Protein AF-0000000087773769 (afdb_homodimer)

pLDDT: mean 89.82, std 12.69, range [46.66, 98.12]

Secondary structure (DSSP, 8-state):
------SS-HHHHHHTT--GGG-STTHHHHHHHHHHHHHTTS-GGGGHHHHHHHHHHHHHHHHHHHHHHHHTT-/------SS-HHHHHHTT--GGG-STTHHHHHHHHHHHHHTTS-GGGGHHHHHHHHHHHHHHHHHHHHHHHHTT-

Sequence (148 aa):
MAGPQMQATQEEMAAANVDMVWRDFCAHVLIKLNDCRRKSLYVPWKCEHERHEYEKCQYKDYKKRVAAAKEASSMAGPQMQATQEEMAAANVDMVWRDFCAHVLIKLNDCRRKSLYVPWKCEHERHEYEKCQYKDYKKRVAAAKEASS

InterPro domains:
  IPR008698 NADH dehydrogenase [ubiquinone] 1 beta subcomplex subunit 7, NDUB7 [PF05676] (8-67)
  IPR008698 NADH dehydrogenase [ubiquinone] 1 beta subcomplex subunit 7, NDUB7 [PTHR20900] (5-67)

Solvent-accessible surface area (backbone atoms only — not comparable to full-atom values): 8250 Å² total; per-residue (Å²): 124,89,63,78,80,55,77,46,49,72,66,56,36,55,75,69,66,53,54,68,65,58,48,35,65,51,30,49,45,47,52,53,32,52,51,45,30,60,76,56,72,38,43,48,80,83,35,46,67,43,43,54,54,34,42,51,42,48,51,54,51,44,55,50,50,48,48,46,62,62,50,66,28,106,125,89,65,77,80,56,76,47,49,71,68,55,36,55,75,69,66,52,54,66,62,58,47,35,65,50,31,50,43,47,53,53,32,52,50,46,31,60,77,55,74,37,43,48,80,82,35,45,66,42,43,51,54,34,45,52,43,48,50,54,50,46,54,49,50,49,50,46,62,63,50,67,27,105

Foldseek 3Di:
DPAPDQPADPVRCVVLVPDPVCRHSLSVLVSVLVVQCVVVVNPPVSRVVSVVVSVVVVVVNVVVVVVCVVPVVD/DPPPDQPADPVRCVVLVPDPVCRDSLSVLVSVLVVQCVVVVNPPVSRVVSVVVSVVVVVVSVVVVVVCVVVVVD

Nearest PDB structures (foldseek):
  8bpx-assembly1_o  TM=8.825E-01  e=2.481E-05  Arabidopsis thaliana
  8e73-assembly1_B7  TM=8.565E-01  e=7.122E-05  Vigna radiata
  7ard-assembly1_o  TM=8.580E-01  e=1.100E-04  Polytomella sp. Pringsheim 198.80
  8q45-assembly1_o  TM=8.965E-01  e=7.524E-04  Bos taurus
  8iao-assembly1_o  TM=8.810E-01  e=9.644E-04  Mus musculus

Radius of gyration: 16.09 Å; Cα contacts (8 Å, |Δi|>4): 167; chains: 2; bounding box: 26×49×36 Å

Structure (mmCIF, N/CA/C/O backbone):
data_AF-0000000087773769-model_v1
#
loop_
_entity.id
_entity.type
_entity.pdbx_description
1 polymer 'NADH dehydrogenase'
#
loop_
_atom_site.group_PDB
_atom_site.id
_atom_site.type_symbol
_atom_site.label_atom_id
_atom_site.label_alt_id
_atom_site.label_comp_id
_atom_site.label_asym_id
_atom_site.label_entity_id
_atom_site.label_seq_id
_atom_site.pdbx_PDB_ins_code
_atom_site.Cartn_x
_atom_site.Cartn_y
_atom_site.Cartn_z
_atom_site.occupancy
_atom_site.B_iso_or_equiv
_atom_site.auth_seq_id
_atom_site.auth_comp_id
_atom_site.auth_asym_id
_atom_site.auth_atom_id
_atom_site.pdbx_PDB_model_num
ATOM 1 N N . MET A 1 1 ? 10.102 -11.188 -1.92 1 48.84 1 MET A N 1
ATOM 2 C CA . MET A 1 1 ? 10.648 -10.023 -2.607 1 48.84 1 MET A CA 1
ATOM 3 C C . MET A 1 1 ? 11.023 -8.93 -1.612 1 48.84 1 MET A C 1
ATOM 5 O O . MET A 1 1 ? 10.273 -8.656 -0.676 1 48.84 1 MET A O 1
ATOM 9 N N . ALA A 1 2 ? 12.312 -8.703 -1.451 1 52.12 2 ALA A N 1
ATOM 10 C CA . ALA A 1 2 ? 12.727 -7.746 -0.426 1 52.12 2 ALA A CA 1
ATOM 11 C C . ALA A 1 2 ? 12.039 -6.398 -0.625 1 52.12 2 ALA A C 1
ATOM 13 O O . ALA A 1 2 ? 12.055 -5.844 -1.726 1 52.12 2 ALA A O 1
ATOM 14 N N . GLY A 1 3 ? 10.977 -6.168 0.003 1 53.91 3 GLY A N 1
ATOM 15 C CA . GLY A 1 3 ? 10.297 -4.895 -0.184 1 53.91 3 GLY A CA 1
ATOM 16 C C . GLY A 1 3 ? 11.125 -3.705 0.27 1 53.91 3 GLY A C 1
ATOM 17 O O . GLY A 1 3 ? 12.109 -3.869 0.997 1 53.91 3 GLY A O 1
ATOM 18 N N . PRO A 1 4 ? 10.977 -2.584 -0.496 1 60.31 4 PRO A N 1
ATOM 19 C CA . PRO A 1 4 ? 11.719 -1.387 -0.099 1 60.31 4 PRO A CA 1
ATOM 20 C C . PRO A 1 4 ? 11.703 -1.151 1.409 1 60.31 4 PRO A C 1
ATOM 22 O O . PRO A 1 4 ? 10.805 -1.636 2.102 1 60.31 4 PRO A O 1
ATOM 25 N N . GLN A 1 5 ? 12.758 -0.641 1.913 1 71.62 5 GLN A N 1
ATOM 26 C CA . GLN A 1 5 ? 12.938 -0.358 3.334 1 71.62 5 GLN A CA 1
ATOM 27 C C . GLN A 1 5 ? 11.891 0.642 3.828 1 71.62 5 GLN A C 1
ATOM 29 O O . GLN A 1 5 ? 11.781 1.746 3.291 1 71.62 5 GLN A O 1
ATOM 34 N N . MET A 1 6 ? 10.898 0.161 4.586 1 80.5 6 MET A N 1
ATOM 35 C CA . MET A 1 6 ? 9.93 1.013 5.27 1 80.5 6 MET A CA 1
ATOM 36 C C . MET A 1 6 ? 10.633 2.029 6.164 1 80.5 6 MET A C 1
ATOM 38 O O . MET A 1 6 ? 11.5 1.667 6.957 1 80.5 6 MET A O 1
ATOM 42 N N . GLN A 1 7 ? 10.484 3.355 5.914 1 87.88 7 GLN A N 1
ATOM 43 C CA . GLN A 1 7 ? 11.117 4.41 6.695 1 87.88 7 GLN A CA 1
ATOM 44 C C . GLN A 1 7 ? 10.461 4.562 8.062 1 87.88 7 GLN A C 1
ATOM 46 O O . GLN A 1 7 ? 11.109 4.957 9.031 1 87.88 7 GLN A O 1
ATOM 51 N N . ALA A 1 8 ? 9.234 4.34 8.164 1 92.75 8 ALA A N 1
ATOM 52 C CA . ALA A 1 8 ? 8.547 4.367 9.445 1 92.75 8 ALA A CA 1
ATOM 53 C C . ALA A 1 8 ? 8.516 2.979 10.086 1 92.75 8 ALA A C 1
ATOM 55 O O . ALA A 1 8 ? 8.195 1.991 9.414 1 92.75 8 ALA A O 1
ATOM 56 N N . THR A 1 9 ? 8.914 2.939 11.352 1 91.12 9 THR A N 1
ATOM 57 C CA . THR A 1 9 ? 8.852 1.669 12.062 1 91.12 9 THR A CA 1
ATOM 58 C C . THR A 1 9 ? 7.414 1.335 12.453 1 91.12 9 THR A C 1
ATOM 60 O O . THR A 1 9 ? 6.543 2.207 12.438 1 91.12 9 THR A O 1
ATOM 63 N N . GLN A 1 10 ? 7.238 0.027 12.812 1 89.25 10 GLN A N 1
ATOM 64 C CA . GLN A 1 10 ? 5.918 -0.385 13.281 1 89.25 10 GLN A CA 1
ATOM 65 C C . GLN A 1 10 ? 5.488 0.431 14.5 1 89.25 10 GLN A C 1
ATOM 67 O O . GLN A 1 10 ? 4.324 0.82 14.609 1 89.25 10 GLN A O 1
ATOM 72 N N . GLU A 1 11 ? 6.438 0.662 15.383 1 93.38 11 GLU A N 1
ATOM 73 C CA . GLU A 1 11 ? 6.16 1.437 16.594 1 93.38 11 GLU A CA 1
ATOM 74 C C . GLU A 1 11 ? 5.742 2.863 16.234 1 93.38 11 GLU A C 1
ATOM 76 O O . GLU A 1 11 ? 4.82 3.41 16.859 1 93.38 11 GLU A O 1
ATOM 81 N N . GLU A 1 12 ? 6.438 3.445 15.352 1 95.25 12 GLU A N 1
ATOM 82 C CA . GLU A 1 12 ? 6.113 4.805 14.93 1 95.25 12 GLU A CA 1
ATOM 83 C C . GLU A 1 12 ? 4.73 4.867 14.289 1 95.25 12 GLU A C 1
ATOM 85 O O . GLU A 1 12 ? 3.951 5.781 14.578 1 95.25 12 GLU A O 1
ATOM 90 N N . MET A 1 13 ? 4.348 3.93 13.477 1 94.88 13 MET A N 1
ATOM 91 C CA . MET A 1 13 ? 3.053 3.895 12.797 1 94.88 13 MET A CA 1
ATOM 92 C C . MET A 1 13 ? 1.925 3.66 13.797 1 94.88 13 MET A C 1
ATOM 94 O O . MET A 1 13 ? 0.85 4.25 13.68 1 94.88 13 MET A O 1
ATOM 98 N N . ALA A 1 14 ? 2.234 2.795 14.781 1 93.69 14 ALA A N 1
ATOM 99 C CA . ALA A 1 14 ? 1.257 2.566 15.844 1 93.69 14 ALA A CA 1
ATOM 100 C C . ALA A 1 14 ? 1.045 3.826 16.672 1 93.69 14 ALA A C 1
ATOM 102 O O . ALA A 1 14 ? -0.093 4.203 16.969 1 93.69 14 ALA A O 1
ATOM 103 N N . ALA A 1 15 ? 2.113 4.504 17.016 1 95.88 15 ALA A N 1
ATOM 104 C CA . ALA A 1 15 ? 2.047 5.723 17.828 1 95.88 15 ALA A CA 1
ATOM 105 C C . ALA A 1 15 ? 1.282 6.82 17.078 1 95.88 15 ALA A C 1
ATOM 107 O O . ALA A 1 15 ? 0.587 7.629 17.703 1 95.88 15 ALA A O 1
ATOM 108 N N . ALA A 1 16 ? 1.36 6.836 15.773 1 95.44 16 ALA A N 1
ATOM 109 C CA . ALA A 1 16 ? 0.692 7.84 14.945 1 95.44 16 ALA A CA 1
ATOM 110 C C . ALA A 1 16 ? -0.712 7.383 14.555 1 95.44 16 ALA A C 1
ATOM 112 O O . ALA A 1 16 ? -1.398 8.055 13.781 1 95.44 16 ALA A O 1
ATOM 113 N N . ASN A 1 17 ? -1.139 6.16 15.016 1 93.69 17 ASN A N 1
ATOM 114 C CA . ASN A 1 17 ? -2.463 5.598 14.773 1 93.69 17 ASN A CA 1
ATOM 115 C C . ASN A 1 17 ? -2.717 5.383 13.281 1 93.69 17 ASN A C 1
ATOM 117 O O . ASN A 1 17 ? -3.801 5.691 12.781 1 93.69 17 ASN A O 1
ATOM 121 N N . VAL A 1 18 ? -1.684 4.961 12.625 1 92.88 18 VAL A N 1
ATOM 122 C CA . VAL A 1 18 ? -1.839 4.613 11.219 1 92.88 18 VAL A CA 1
ATOM 123 C C . VAL A 1 18 ? -2.471 3.23 11.094 1 92.88 18 VAL A C 1
ATOM 125 O O . VAL A 1 18 ? -1.913 2.24 11.57 1 92.88 18 VAL A O 1
ATOM 128 N N . ASP A 1 19 ? -3.57 3.158 10.414 1 89.06 19 ASP A N 1
ATOM 129 C CA . ASP A 1 19 ? -4.219 1.87 10.195 1 89.06 19 ASP A CA 1
ATOM 130 C C . ASP A 1 19 ? -3.322 0.931 9.398 1 89.06 19 ASP A C 1
ATOM 132 O O . ASP A 1 19 ? -2.477 1.384 8.625 1 89.06 19 ASP A O 1
ATOM 136 N N . MET A 1 20 ? -3.521 -0.316 9.523 1 85.56 20 MET A N 1
ATOM 137 C CA . MET A 1 20 ? -2.689 -1.354 8.922 1 85.56 20 MET A CA 1
ATOM 138 C C . MET A 1 20 ? -2.623 -1.188 7.406 1 85.56 20 MET A C 1
ATOM 140 O O . MET A 1 20 ? -1.554 -1.32 6.809 1 85.56 20 MET A O 1
ATOM 144 N N . VAL A 1 21 ? -3.701 -0.799 6.812 1 87.56 21 VAL A N 1
ATOM 145 C CA . VAL A 1 21 ? -3.812 -0.797 5.359 1 87.56 21 VAL A CA 1
ATOM 146 C C . VAL A 1 21 ? -2.986 0.349 4.777 1 87.56 21 VAL A C 1
ATOM 148 O O . VAL A 1 21 ? -2.613 0.322 3.604 1 87.56 21 VAL A O 1
ATOM 151 N N . TRP A 1 22 ? -2.652 1.305 5.641 1 92.12 22 TRP A N 1
ATOM 152 C CA . TRP A 1 22 ? -1.922 2.486 5.195 1 92.12 22 TRP A CA 1
ATOM 153 C C . TRP A 1 22 ? -0.445 2.383 5.562 1 92.12 22 TRP A C 1
ATOM 155 O O . TRP A 1 22 ? 0.321 3.326 5.348 1 92.12 22 TRP A O 1
ATOM 165 N N . ARG A 1 23 ? -0.015 1.195 6.051 1 90.19 23 ARG A N 1
ATOM 166 C CA . ARG A 1 23 ? 1.361 1.008 6.496 1 90.19 23 ARG A CA 1
ATOM 167 C C . ARG A 1 23 ? 2.236 0.478 5.367 1 90.19 23 ARG A C 1
ATOM 169 O O . ARG A 1 23 ? 2.844 -0.587 5.492 1 90.19 23 ARG A O 1
ATOM 176 N N . ASP A 1 24 ? 2.33 1.229 4.34 1 92.31 24 ASP A N 1
ATOM 177 C CA . ASP A 1 24 ? 3.197 0.89 3.219 1 92.31 24 ASP A CA 1
ATOM 178 C C . ASP A 1 24 ? 4.469 1.733 3.234 1 92.31 24 ASP A C 1
ATOM 180 O O . ASP A 1 24 ? 4.805 2.346 4.25 1 92.31 24 ASP A O 1
ATOM 184 N N . PHE A 1 25 ? 5.23 1.702 2.18 1 93.56 25 PHE A N 1
ATOM 185 C CA . PHE A 1 25 ? 6.5 2.41 2.051 1 93.56 25 PHE A CA 1
ATOM 186 C C . PHE A 1 25 ? 6.32 3.9 2.314 1 93.56 25 PHE A C 1
ATOM 188 O O . PHE A 1 25 ? 7.25 4.574 2.762 1 93.56 25 PHE A O 1
ATOM 195 N N . CYS A 1 26 ? 5.117 4.43 2.107 1 96.5 26 CYS A N 1
ATOM 196 C CA . CYS A 1 26 ? 4.867 5.867 2.15 1 96.5 26 CYS A CA 1
ATOM 197 C C . CYS A 1 26 ? 4.293 6.281 3.502 1 96.5 26 CYS A C 1
ATOM 199 O O . CYS A 1 26 ? 3.898 7.434 3.688 1 96.5 26 CYS A O 1
ATOM 201 N N . ALA A 1 27 ? 4.332 5.395 4.488 1 95.56 27 ALA A N 1
ATOM 202 C CA . ALA A 1 27 ? 3.711 5.652 5.785 1 95.56 27 ALA A CA 1
ATOM 203 C C . ALA A 1 27 ? 4.344 6.863 6.465 1 95.56 27 ALA A C 1
ATOM 205 O O . ALA A 1 27 ? 3.65 7.652 7.117 1 95.56 27 ALA A O 1
ATOM 206 N N . HIS A 1 28 ? 5.664 7.039 6.32 1 96.62 28 HIS A N 1
ATOM 207 C CA . HIS A 1 28 ? 6.34 8.164 6.957 1 96.62 28 HIS A CA 1
ATOM 208 C C . HIS A 1 28 ? 5.836 9.492 6.406 1 96.62 28 HIS A C 1
ATOM 210 O O . HIS A 1 28 ? 5.695 10.469 7.152 1 96.62 28 HIS A O 1
ATOM 216 N N . VAL A 1 29 ? 5.5 9.508 5.145 1 97.25 29 VAL A N 1
ATOM 217 C CA . VAL A 1 29 ? 4.984 10.727 4.52 1 97.25 29 VAL A CA 1
ATOM 218 C C . VAL A 1 29 ? 3.543 10.961 4.969 1 97.25 29 VAL A C 1
ATOM 220 O O . VAL A 1 29 ? 3.15 12.102 5.23 1 97.25 29 VAL A O 1
ATOM 223 N N . LEU A 1 30 ? 2.777 9.852 5.074 1 96.25 30 LEU A N 1
ATOM 224 C CA . LEU A 1 30 ? 1.396 9.953 5.527 1 96.25 30 LEU A CA 1
ATOM 225 C C . LEU A 1 30 ? 1.325 10.516 6.941 1 96.25 30 LEU A C 1
ATOM 227 O O . LEU A 1 30 ? 0.449 11.328 7.246 1 96.25 30 LEU A O 1
ATOM 231 N N . ILE A 1 31 ? 2.205 10.062 7.805 1 96.88 31 ILE A N 1
ATOM 232 C CA . ILE A 1 31 ? 2.258 10.539 9.188 1 96.88 31 ILE A CA 1
ATOM 233 C C . ILE A 1 31 ? 2.469 12.047 9.203 1 96.88 31 ILE A C 1
ATOM 235 O O . ILE A 1 31 ? 1.794 12.766 9.953 1 96.88 31 ILE A O 1
ATOM 239 N N . LYS A 1 32 ? 3.391 12.562 8.391 1 97.44 32 LYS A N 1
ATOM 240 C CA . LYS A 1 32 ? 3.646 14 8.289 1 97.44 32 LYS A CA 1
ATOM 241 C C . LYS A 1 32 ? 2.41 14.742 7.797 1 97.44 32 LYS A C 1
ATOM 243 O O . LYS A 1 32 ? 2.076 15.812 8.312 1 97.44 32 LYS A O 1
ATOM 248 N N . LEU A 1 33 ? 1.782 14.242 6.824 1 97 33 LEU A N 1
ATOM 249 C CA . LEU A 1 33 ? 0.57 14.836 6.27 1 97 33 LEU A CA 1
ATOM 250 C C . LEU A 1 33 ? -0.529 14.906 7.32 1 97 33 LEU A C 1
ATOM 252 O O . LEU A 1 33 ? -1.146 15.961 7.508 1 97 33 LEU A O 1
ATOM 256 N N . ASN A 1 34 ? -0.777 13.852 8.023 1 95.62 34 ASN A N 1
ATOM 257 C CA . ASN A 1 34 ? -1.808 13.812 9.055 1 95.62 34 ASN A CA 1
ATOM 258 C C . ASN A 1 34 ? -1.483 14.766 10.203 1 95.62 34 ASN A C 1
ATOM 260 O O . ASN A 1 34 ? -2.383 15.383 10.773 1 95.62 34 ASN A O 1
ATOM 264 N N . ASP A 1 35 ? -0.187 14.812 10.578 1 96.56 35 ASP A N 1
ATOM 265 C CA . ASP A 1 35 ? 0.231 15.773 11.602 1 96.56 35 ASP A CA 1
ATOM 266 C C . ASP A 1 35 ? -0.086 17.203 11.172 1 96.56 35 ASP A C 1
ATOM 268 O O . ASP A 1 35 ? -0.632 17.984 11.961 1 96.56 35 ASP A O 1
ATOM 272 N N . CYS A 1 36 ? 0.292 17.609 9.977 1 97.31 36 CYS A N 1
ATOM 273 C CA . CYS A 1 36 ? -0.028 18.922 9.445 1 97.31 36 CYS A CA 1
ATOM 274 C C . CYS A 1 36 ? -1.528 19.188 9.5 1 97.31 36 CYS A C 1
ATOM 276 O O . CYS A 1 36 ? -1.958 20.266 9.914 1 97.31 36 CYS A O 1
ATOM 278 N N . ARG A 1 37 ? -2.352 18.188 9.07 1 95.75 37 ARG A N 1
ATOM 279 C CA . ARG A 1 37 ? -3.805 18.312 9.062 1 95.75 37 ARG A CA 1
ATOM 280 C C . ARG A 1 37 ? -4.344 18.609 10.461 1 95.75 37 ARG A C 1
ATOM 282 O O . ARG A 1 37 ? -5.164 19.5 10.641 1 95.75 37 ARG A O 1
ATOM 289 N N . ARG A 1 38 ? -3.803 17.891 11.406 1 95.06 38 ARG A N 1
ATOM 290 C CA . ARG A 1 38 ? -4.254 18.078 12.781 1 95.06 38 ARG A CA 1
ATOM 291 C C . ARG A 1 38 ? -3.889 19.484 13.289 1 95.06 38 ARG A C 1
ATOM 293 O O . ARG A 1 38 ? -4.727 20.172 13.867 1 95.06 38 ARG A O 1
AT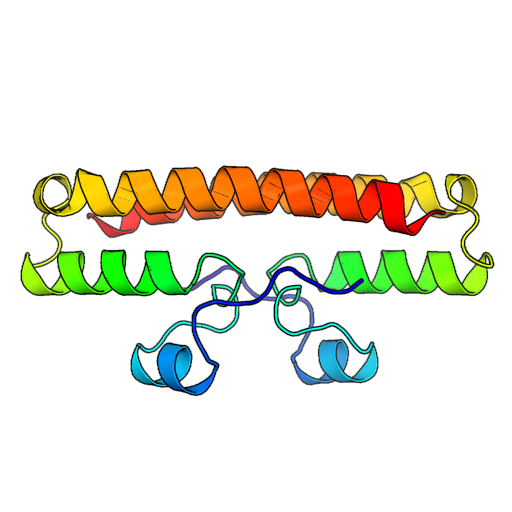OM 300 N N . LYS A 1 39 ? -2.732 19.891 13.047 1 96.56 39 LYS A N 1
ATOM 301 C CA . LYS A 1 39 ? -2.234 21.188 13.523 1 96.56 39 LYS A CA 1
ATOM 302 C C . LYS A 1 39 ? -2.971 22.328 12.852 1 96.56 39 LYS A C 1
ATOM 304 O O . LYS A 1 39 ? -3.119 23.406 13.445 1 96.56 39 LYS A O 1
ATOM 309 N N . SER A 1 40 ? -3.4 22.172 11.641 1 96 40 SER A N 1
ATOM 310 C CA . SER A 1 40 ? -4.074 23.219 10.883 1 96 40 SER A CA 1
ATOM 311 C C . SER A 1 40 ? -5.59 23.109 11.008 1 96 40 SER A C 1
ATOM 313 O O . SER A 1 40 ? -6.332 23.844 10.352 1 96 40 SER A O 1
ATOM 315 N N . LEU A 1 41 ? -6.137 22.219 11.836 1 95.19 41 LEU A N 1
ATOM 316 C CA . LEU A 1 41 ? -7.555 21.953 12.039 1 95.19 41 LEU A CA 1
ATOM 317 C C . LEU A 1 41 ? -8.234 21.594 10.719 1 95.19 41 LEU A C 1
ATOM 319 O O . LEU A 1 41 ? -9.328 22.094 10.43 1 95.19 41 LEU A O 1
ATOM 323 N N . TYR A 1 42 ? -7.527 20.75 9.859 1 90.94 42 TYR A N 1
ATOM 324 C CA . TYR A 1 42 ? -8.023 20.094 8.648 1 90.94 42 TYR A CA 1
ATOM 325 C C . TYR A 1 42 ? -8.391 21.141 7.586 1 90.94 42 TYR A C 1
ATOM 327 O O . TYR A 1 42 ? -9.406 21 6.906 1 90.94 42 TYR A O 1
ATOM 335 N N . VAL A 1 43 ? -7.605 22.25 7.582 1 91.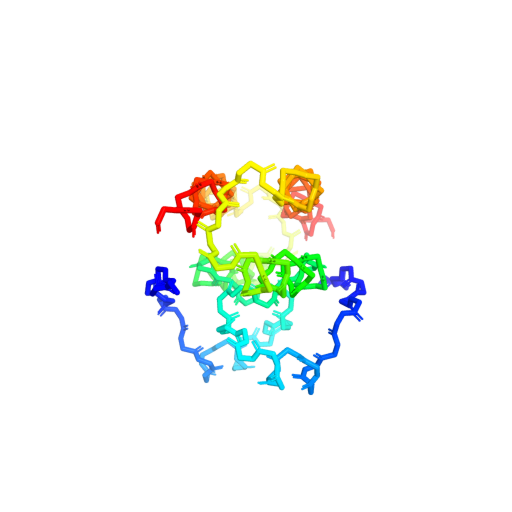5 43 VAL A N 1
ATOM 336 C CA . VAL A 1 43 ? -7.699 23.188 6.469 1 91.5 43 VAL A CA 1
ATOM 337 C C . VAL A 1 43 ? -6.91 22.656 5.277 1 91.5 43 VAL A C 1
ATOM 339 O O . VAL A 1 43 ? -5.676 22.625 5.305 1 91.5 43 VAL A O 1
ATOM 342 N N . PRO A 1 44 ? -7.52 22.281 4.184 1 87.38 44 PRO A N 1
ATOM 343 C CA . PRO A 1 44 ? -6.887 21.516 3.1 1 87.38 44 PRO A CA 1
ATOM 344 C C . PRO A 1 44 ? -5.727 22.281 2.449 1 87.38 44 PRO A C 1
ATOM 346 O O . PRO A 1 44 ? -4.707 21.672 2.111 1 87.38 44 PRO A O 1
ATOM 349 N N . TRP A 1 45 ? -5.805 23.609 2.287 1 93.69 45 TRP A N 1
ATO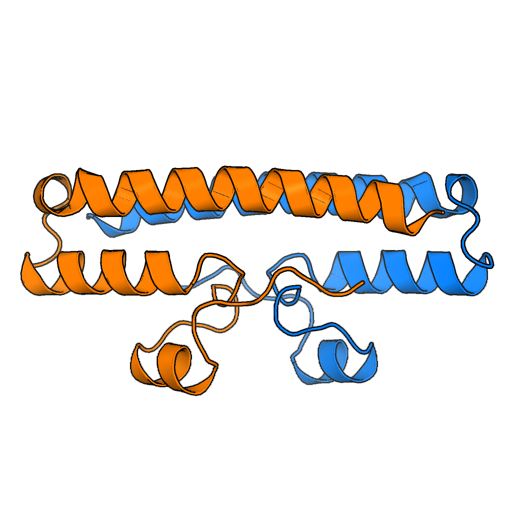M 350 C CA . TRP A 1 45 ? -4.785 24.328 1.527 1 93.69 45 TRP A CA 1
ATOM 351 C C . TRP A 1 45 ? -3.555 24.594 2.389 1 93.69 45 TRP A C 1
ATOM 353 O O . TRP A 1 45 ? -2.494 24.953 1.871 1 93.69 45 TRP A O 1
ATOM 363 N N . LYS A 1 46 ? -3.635 24.406 3.697 1 95.81 46 LYS A N 1
ATOM 364 C CA . LYS A 1 46 ? -2.502 24.641 4.594 1 95.81 46 LYS A CA 1
ATOM 365 C C . LYS A 1 46 ? -1.518 23.469 4.543 1 95.81 46 LYS A C 1
ATOM 367 O O . LYS A 1 46 ? -0.37 23.609 4.973 1 95.81 46 LYS A O 1
ATOM 372 N N . CYS A 1 47 ? -1.905 22.344 3.98 1 97.31 47 CYS A N 1
ATOM 373 C CA . CYS A 1 47 ? -1.072 21.156 3.988 1 97.31 47 CYS A CA 1
ATOM 374 C C . CYS A 1 47 ? -0.896 20.594 2.578 1 97.31 47 CYS A C 1
ATOM 376 O O . CYS A 1 47 ? -0.692 19.391 2.398 1 97.31 47 CYS A O 1
ATOM 378 N N . GLU A 1 48 ? -0.965 21.484 1.562 1 96.44 48 GLU A N 1
ATOM 379 C CA . GLU A 1 48 ? -0.869 21.062 0.169 1 96.44 48 GLU A CA 1
ATOM 380 C C . GLU A 1 48 ? 0.493 20.438 -0.125 1 96.44 48 GLU A C 1
ATOM 382 O O . GLU A 1 48 ? 0.589 19.469 -0.89 1 96.44 48 GLU A O 1
ATOM 387 N N . HIS A 1 49 ? 1.519 21.016 0.455 1 96.94 49 HIS A N 1
ATOM 388 C CA . HIS A 1 49 ? 2.852 20.469 0.215 1 96.94 49 HIS A CA 1
ATOM 389 C C . HIS A 1 49 ? 2.953 19.031 0.698 1 96.94 49 HIS A C 1
ATOM 391 O O . HIS A 1 49 ? 3.371 18.141 -0.054 1 96.94 49 HIS A O 1
ATOM 397 N N . GLU A 1 50 ? 2.57 18.812 1.912 1 97.12 50 GLU A N 1
ATOM 398 C CA . 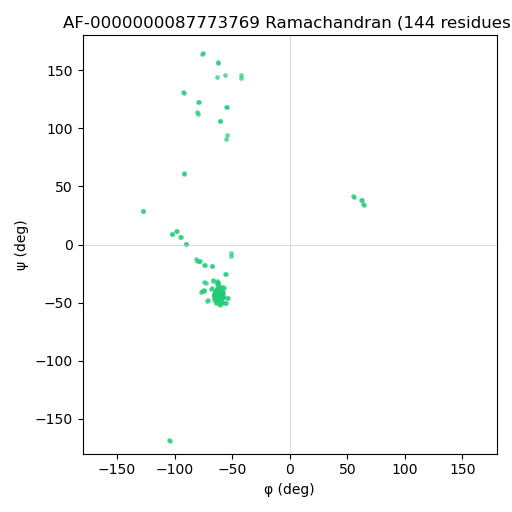GLU A 1 50 ? 2.6 17.453 2.465 1 97.12 50 GLU A CA 1
ATOM 399 C C . GLU A 1 50 ? 1.713 16.516 1.66 1 97.12 50 GLU A C 1
ATOM 401 O O . GLU A 1 50 ? 2.068 15.352 1.448 1 97.12 50 GLU A O 1
ATOM 406 N N . ARG A 1 51 ? 0.606 16.969 1.2 1 96.56 51 ARG A N 1
ATOM 407 C CA . ARG A 1 51 ? -0.309 16.156 0.402 1 96.56 51 ARG A CA 1
ATOM 408 C C . ARG A 1 51 ? 0.332 15.75 -0.921 1 96.56 51 ARG A C 1
ATOM 410 O O . ARG A 1 51 ? 0.275 14.578 -1.311 1 96.56 51 ARG A O 1
ATOM 417 N N . HIS A 1 52 ? 0.957 16.734 -1.639 1 97.62 52 HIS A N 1
ATOM 418 C CA . HIS A 1 52 ? 1.627 16.453 -2.902 1 97.62 52 HIS A CA 1
ATOM 419 C C . HIS A 1 52 ? 2.781 15.477 -2.703 1 97.62 52 HIS A C 1
ATOM 421 O O . HIS A 1 52 ? 3.01 14.602 -3.541 1 97.62 52 HIS A O 1
ATOM 427 N N . GLU A 1 53 ? 3.5 15.641 -1.656 1 98 53 GLU A N 1
ATOM 428 C CA . GLU A 1 53 ? 4.574 14.695 -1.358 1 98 53 GLU A CA 1
ATOM 429 C C . GLU A 1 53 ? 4.031 13.281 -1.188 1 98 53 GLU A C 1
ATOM 431 O O . GLU A 1 53 ? 4.633 12.312 -1.671 1 98 53 GLU A O 1
ATOM 436 N N . TYR A 1 54 ? 2.984 13.117 -0.547 1 97.81 54 TYR A N 1
ATOM 437 C CA . TYR A 1 54 ? 2.365 11.812 -0.353 1 97.81 54 TYR A CA 1
ATOM 438 C C . TYR A 1 54 ? 1.902 11.227 -1.682 1 97.81 54 TYR A C 1
ATOM 440 O O . TYR A 1 54 ? 2.143 10.047 -1.965 1 97.81 54 TYR A O 1
ATOM 448 N N . GLU A 1 55 ? 1.231 12.008 -2.48 1 97.88 55 GLU A N 1
ATOM 449 C CA . GLU A 1 55 ? 0.746 11.547 -3.777 1 97.88 55 GLU A CA 1
ATOM 450 C C . GLU A 1 55 ? 1.897 11.086 -4.664 1 97.88 55 GLU A C 1
ATOM 452 O O . GLU A 1 55 ? 1.8 10.047 -5.328 1 97.88 55 GLU A O 1
ATOM 457 N N . LYS A 1 56 ? 2.949 11.852 -4.641 1 98.12 56 LYS A N 1
ATOM 458 C CA . LYS A 1 56 ? 4.141 11.477 -5.395 1 98.12 56 LYS A CA 1
ATOM 459 C C . LYS A 1 56 ? 4.719 10.156 -4.887 1 98.12 56 LYS A C 1
ATOM 461 O O . LYS A 1 56 ? 5.102 9.297 -5.68 1 98.12 56 LYS A O 1
ATOM 466 N N . CYS A 1 57 ? 4.805 10.062 -3.631 1 98.06 57 CYS A N 1
ATOM 467 C CA . CYS A 1 57 ? 5.297 8.828 -3.031 1 98.06 57 CYS A CA 1
ATOM 468 C C . CYS A 1 57 ? 4.426 7.641 -3.436 1 98.06 57 CYS A C 1
ATOM 470 O O . CYS A 1 57 ? 4.941 6.582 -3.799 1 98.06 57 CYS A O 1
ATOM 472 N N . GLN A 1 58 ? 3.117 7.809 -3.361 1 97.56 58 GLN A N 1
ATOM 473 C CA . GLN A 1 58 ? 2.184 6.746 -3.725 1 97.56 58 GLN A CA 1
ATOM 474 C C . GLN A 1 58 ? 2.342 6.352 -5.191 1 97.56 58 GLN A C 1
ATOM 476 O O . GLN A 1 58 ? 2.232 5.176 -5.539 1 97.56 58 GLN A O 1
ATOM 481 N N . TYR A 1 59 ? 2.592 7.27 -6.02 1 97.81 59 TYR A N 1
ATOM 482 C CA . TYR A 1 59 ? 2.803 6.973 -7.434 1 97.81 59 TYR A CA 1
ATOM 483 C C . TYR A 1 59 ? 4.043 6.109 -7.629 1 97.81 59 TYR A C 1
ATOM 485 O O . TYR A 1 59 ? 3.992 5.082 -8.312 1 97.81 59 TYR A O 1
ATOM 493 N N . LYS A 1 60 ? 5.117 6.531 -7.035 1 96.81 60 LYS A N 1
ATOM 494 C CA . LYS A 1 60 ? 6.367 5.781 -7.137 1 96.81 60 LYS A CA 1
ATOM 495 C C . LYS A 1 60 ? 6.207 4.375 -6.566 1 96.81 60 LYS A C 1
ATOM 497 O O . LYS A 1 60 ? 6.707 3.406 -7.145 1 96.81 60 LYS A O 1
ATOM 502 N N . ASP A 1 61 ? 5.613 4.305 -5.43 1 95.12 61 ASP A N 1
ATOM 503 C CA . ASP A 1 61 ? 5.41 3.004 -4.801 1 95.12 61 ASP A CA 1
ATOM 504 C C . ASP A 1 61 ? 4.57 2.088 -5.688 1 95.12 61 ASP A C 1
ATOM 506 O O . ASP A 1 61 ? 4.883 0.905 -5.84 1 95.12 61 ASP A O 1
ATOM 510 N N . TYR A 1 62 ? 3.52 2.65 -6.238 1 96.44 62 TYR A N 1
ATOM 511 C CA . TYR A 1 62 ? 2.666 1.889 -7.145 1 96.44 62 TYR A CA 1
ATOM 512 C C . TYR A 1 62 ? 3.477 1.311 -8.297 1 96.44 62 TYR A C 1
ATOM 514 O O . TYR A 1 62 ? 3.4 0.113 -8.578 1 96.44 62 TYR A O 1
ATOM 522 N N . LYS A 1 63 ? 4.238 2.127 -8.938 1 96.5 63 LYS A N 1
ATOM 523 C CA . LYS A 1 63 ? 5.043 1.676 -10.062 1 96.5 63 LYS A CA 1
ATOM 524 C C . LYS A 1 63 ? 6.004 0.567 -9.648 1 96.5 63 LYS A C 1
ATOM 526 O O . LYS A 1 63 ? 6.227 -0.386 -10.398 1 96.5 63 LYS A O 1
ATOM 531 N N . LYS A 1 64 ? 6.609 0.697 -8.5 1 93.94 64 LYS A N 1
ATOM 532 C CA . LYS A 1 64 ? 7.543 -0.307 -7.996 1 93.94 64 LYS A CA 1
ATOM 533 C C . LYS A 1 64 ? 6.836 -1.636 -7.742 1 93.94 64 LYS A C 1
ATOM 535 O O . LYS A 1 64 ? 7.387 -2.701 -8.031 1 93.94 64 LYS A O 1
ATOM 540 N N . ARG A 1 65 ? 5.664 -1.574 -7.215 1 93.94 65 ARG A N 1
ATOM 541 C CA . ARG A 1 65 ? 4.91 -2.787 -6.918 1 93.94 65 ARG A CA 1
ATOM 542 C C . ARG A 1 65 ? 4.527 -3.523 -8.195 1 93.94 65 ARG A C 1
ATOM 544 O O . ARG A 1 65 ? 4.652 -4.746 -8.281 1 93.94 65 ARG A O 1
ATOM 551 N N . VAL A 1 66 ? 4.105 -2.828 -9.188 1 95.12 66 VAL A N 1
ATOM 552 C CA . VAL A 1 66 ? 3.754 -3.422 -10.469 1 95.12 66 VAL A CA 1
ATOM 553 C C . VAL A 1 66 ? 4.996 -4.023 -11.125 1 95.12 66 VAL A C 1
ATOM 555 O O . VAL A 1 66 ? 4.949 -5.133 -11.664 1 95.12 66 VAL A O 1
ATOM 558 N N . ALA A 1 67 ? 6.086 -3.295 -11.016 1 93 67 ALA A N 1
ATOM 559 C CA . ALA A 1 67 ? 7.344 -3.797 -11.562 1 93 67 ALA A CA 1
ATOM 560 C C . ALA A 1 67 ? 7.789 -5.07 -10.852 1 93 67 ALA A C 1
ATOM 562 O O . ALA A 1 67 ? 8.266 -6.012 -11.484 1 93 67 ALA A O 1
ATOM 563 N N . ALA A 1 68 ? 7.637 -5.082 -9.539 1 89.62 68 ALA A N 1
ATOM 564 C CA . ALA A 1 68 ? 8.031 -6.234 -8.742 1 89.62 68 ALA A CA 1
ATOM 565 C C . ALA A 1 68 ? 7.207 -7.469 -9.109 1 89.62 68 ALA A C 1
ATOM 567 O O . ALA A 1 68 ? 7.723 -8.586 -9.109 1 89.62 68 ALA A O 1
ATOM 568 N N . ALA A 1 69 ? 5.945 -7.246 -9.352 1 90.69 69 ALA A 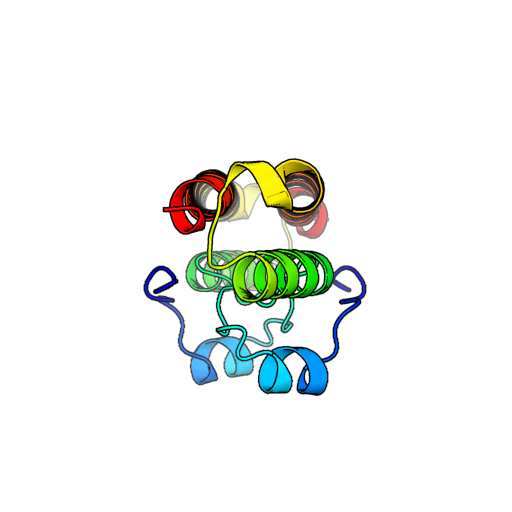N 1
ATOM 569 C CA . ALA A 1 69 ? 5.059 -8.344 -9.727 1 90.69 69 ALA A CA 1
ATOM 570 C C . ALA A 1 69 ? 5.5 -8.969 -11.055 1 90.69 69 ALA A C 1
ATOM 572 O O . ALA A 1 69 ? 5.375 -10.18 -11.242 1 90.69 69 ALA A O 1
ATOM 573 N N . LYS A 1 70 ? 6.027 -8.117 -11.898 1 86.81 70 LYS A N 1
ATOM 574 C CA . LYS A 1 70 ? 6.496 -8.594 -13.195 1 86.81 70 LYS A CA 1
ATOM 575 C C . LYS A 1 70 ? 7.828 -9.328 -13.07 1 86.81 70 LYS A C 1
ATOM 577 O O . LYS A 1 70 ? 8.078 -10.305 -13.781 1 86.81 70 LYS A O 1
ATOM 582 N N . GLU A 1 71 ? 8.797 -8.805 -12.188 1 75.06 71 GLU A N 1
ATOM 583 C CA . GLU A 1 71 ? 10.133 -9.375 -12.031 1 75.06 71 GLU A CA 1
ATOM 584 C C . GLU A 1 71 ? 10.078 -10.703 -11.281 1 75.06 71 GLU A C 1
ATOM 586 O O . GLU A 1 71 ? 10.891 -11.594 -11.531 1 75.06 71 GLU A O 1
ATOM 591 N N . ALA A 1 72 ? 9.391 -10.789 -10.164 1 62.69 72 ALA A N 1
ATOM 592 C CA . ALA A 1 72 ? 9.398 -12.008 -9.359 1 62.69 72 ALA A CA 1
ATOM 593 C C . ALA A 1 72 ? 9.086 -13.227 -10.211 1 62.69 72 ALA A C 1
ATOM 595 O O . ALA A 1 72 ? 9.242 -14.367 -9.766 1 62.69 72 ALA A O 1
ATOM 596 N N . SER A 1 73 ? 8.695 -13.219 -11.508 1 52.38 73 SER A N 1
ATOM 597 C CA . SER A 1 73 ? 8.633 -14.336 -12.438 1 52.38 73 SER A CA 1
ATOM 598 C C . SER A 1 73 ? 10.023 -14.859 -12.773 1 52.38 73 SER A C 1
ATOM 600 O O . SER A 1 73 ? 10.164 -15.961 -13.312 1 52.38 73 SER A O 1
ATOM 602 N N . SER A 1 74 ? 11.023 -14.086 -12.539 1 47.75 74 SER A N 1
ATOM 603 C CA . SER A 1 74 ? 12.289 -14.664 -12.969 1 47.75 74 SER A CA 1
ATOM 604 C C . SER A 1 74 ? 13.016 -15.328 -11.812 1 47.75 74 SER A C 1
ATOM 606 O O . SER A 1 74 ? 12.914 -14.883 -10.664 1 47.75 74 SER A O 1
ATOM 608 N N . MET B 1 1 ? -9.68 7.676 8.664 1 46.66 1 MET B N 1
ATOM 609 C CA . MET B 1 1 ? -10.438 7.34 7.461 1 46.66 1 MET B CA 1
ATOM 610 C C . MET B 1 1 ? -10.547 5.828 7.289 1 46.66 1 MET B C 1
ATOM 612 O O . MET B 1 1 ? -9.578 5.098 7.531 1 46.66 1 MET B O 1
ATOM 616 N N . ALA B 1 2 ? -11.75 5.324 7.406 1 50.97 2 ALA B N 1
ATOM 617 C CA . ALA B 1 2 ? -11.898 3.871 7.383 1 50.97 2 ALA B CA 1
ATOM 618 C C . ALA B 1 2 ? -11.281 3.277 6.117 1 50.97 2 ALA B C 1
ATOM 620 O O . ALA B 1 2 ? -11.586 3.721 5.008 1 50.97 2 ALA B O 1
ATOM 621 N N . GLY B 1 3 ? -10.078 2.928 6.152 1 53.56 3 GLY B N 1
ATOM 622 C CA . GLY B 1 3 ? -9.492 2.346 4.953 1 53.56 3 GLY B CA 1
ATOM 623 C C . GLY B 1 3 ? -10.25 1.134 4.445 1 53.56 3 GLY B C 1
ATOM 624 O O . GLY B 1 3 ? -11.086 0.573 5.16 1 53.56 3 GLY B O 1
ATOM 625 N N . PRO B 1 4 ? -10.266 0.984 3.088 1 59.88 4 PRO B N 1
ATOM 626 C CA . PRO B 1 4 ? -10.984 -0.166 2.527 1 59.88 4 PRO B CA 1
ATOM 627 C C . PRO B 1 4 ? -10.742 -1.451 3.314 1 59.88 4 PRO B C 1
ATOM 629 O O . PRO B 1 4 ? -9.719 -1.581 3.992 1 59.88 4 PRO B O 1
ATOM 632 N N . GLN B 1 5 ? -11.766 -2.238 3.416 1 72 5 GLN B N 1
ATOM 633 C CA . GLN B 1 5 ? -11.742 -3.504 4.145 1 72 5 GLN B CA 1
ATOM 634 C C . GLN B 1 5 ? -10.711 -4.461 3.562 1 72 5 GLN B C 1
ATOM 636 O O . GLN B 1 5 ? -10.758 -4.789 2.375 1 72 5 GLN B O 1
ATOM 641 N N . MET B 1 6 ? -9.586 -4.629 4.285 1 80.38 6 MET B N 1
ATOM 642 C CA . MET B 1 6 ? -8.578 -5.629 3.943 1 80.38 6 MET B CA 1
ATOM 643 C C . MET B 1 6 ? -9.203 -7.016 3.838 1 80.38 6 MET B C 1
ATOM 645 O O . MET B 1 6 ? -9.922 -7.449 4.742 1 80.38 6 MET B O 1
ATOM 649 N N . GLN B 1 7 ? -9.164 -7.68 2.668 1 87.75 7 GLN B N 1
ATOM 650 C CA . GLN B 1 7 ? -9.75 -9 2.447 1 87.75 7 GLN B CA 1
ATOM 651 C C . GLN B 1 7 ? -8.906 -10.094 3.098 1 87.75 7 GLN B C 1
ATOM 653 O O . GLN B 1 7 ? -9.43 -11.133 3.504 1 87.75 7 GLN B O 1
ATOM 658 N N . ALA B 1 8 ? -7.672 -9.938 3.158 1 92.75 8 ALA B N 1
ATOM 659 C CA . ALA B 1 8 ? -6.805 -10.891 3.852 1 92.75 8 ALA B CA 1
ATOM 660 C C . ALA B 1 8 ? -6.578 -10.461 5.301 1 92.75 8 ALA B C 1
ATOM 662 O O . ALA B 1 8 ? -6.293 -9.297 5.574 1 92.75 8 ALA B O 1
ATOM 663 N N . THR B 1 9 ? -6.777 -11.43 6.188 1 91.25 9 THR B N 1
ATOM 664 C CA . THR B 1 9 ? -6.523 -11.141 7.594 1 91.25 9 THR B CA 1
ATOM 665 C C . THR B 1 9 ? -5.027 -11.117 7.879 1 91.25 9 THR B C 1
ATOM 667 O O . THR B 1 9 ? -4.23 -11.617 7.082 1 91.25 9 THR B O 1
ATOM 670 N N . GLN B 1 10 ? -4.707 -10.523 9.078 1 89.25 10 GLN B N 1
ATOM 671 C CA . GLN B 1 10 ? -3.307 -10.516 9.492 1 89.25 10 GLN B CA 1
ATOM 672 C C . GLN B 1 10 ? -2.756 -11.938 9.586 1 89.25 10 GLN B C 1
ATOM 674 O O . GLN B 1 10 ? -1.62 -12.195 9.18 1 89.25 10 GLN B O 1
ATOM 679 N N . GLU B 1 11 ? -3.576 -12.812 10.133 1 93.44 11 GLU B N 1
ATOM 680 C CA . GLU B 1 11 ? -3.174 -14.211 10.273 1 93.44 11 GLU B CA 1
ATOM 681 C C . GLU B 1 11 ? -2.918 -14.852 8.914 1 93.44 11 GLU B C 1
ATOM 683 O O . GLU B 1 11 ? -1.957 -15.609 8.75 1 93.44 11 GLU B O 1
ATOM 688 N N . GLU B 1 12 ? -3.775 -14.609 8.016 1 95.38 12 GLU B N 1
ATOM 689 C CA . GLU B 1 12 ? -3.621 -15.156 6.668 1 95.38 12 GLU B CA 1
ATOM 690 C C . GLU B 1 12 ? -2.355 -14.625 6.004 1 95.38 12 GLU B C 1
ATOM 692 O O . GLU B 1 12 ? -1.613 -15.383 5.379 1 95.38 12 GLU B O 1
ATOM 697 N N . MET B 1 13 ? -2.039 -13.359 6.125 1 94.88 13 MET B N 1
ATOM 698 C CA . MET B 1 13 ? -0.86 -12.742 5.523 1 94.88 13 MET B CA 1
ATOM 699 C C . MET B 1 13 ? 0.418 -13.266 6.168 1 94.88 13 MET B C 1
ATOM 701 O O . MET B 1 13 ? 1.419 -13.492 5.484 1 94.88 13 MET B O 1
ATOM 705 N N . ALA B 1 14 ? 0.329 -13.469 7.492 1 93.75 14 ALA B N 1
ATOM 706 C CA . ALA B 1 14 ? 1.47 -14.047 8.195 1 93.75 14 ALA B CA 1
ATOM 707 C C . ALA B 1 14 ? 1.714 -15.484 7.742 1 93.75 14 ALA B C 1
ATOM 709 O O . ALA B 1 14 ? 2.854 -15.875 7.469 1 93.75 14 ALA B O 1
ATOM 710 N N . ALA B 1 15 ? 0.672 -16.281 7.625 1 95.94 15 ALA B N 1
ATOM 711 C CA . ALA B 1 15 ? 0.773 -17.672 7.203 1 95.94 15 ALA B CA 1
ATOM 712 C C . ALA B 1 15 ? 1.338 -17.781 5.793 1 95.94 15 ALA B C 1
ATOM 714 O O . ALA B 1 15 ? 2.061 -18.734 5.477 1 95.94 15 ALA B O 1
ATOM 715 N N . ALA B 1 16 ? 1.056 -16.797 4.949 1 95.56 16 ALA B N 1
ATOM 716 C CA . ALA B 1 16 ? 1.517 -16.797 3.564 1 95.56 16 ALA B CA 1
ATOM 717 C C . ALA B 1 16 ? 2.875 -16.109 3.445 1 95.56 16 ALA B C 1
ATOM 719 O O . ALA B 1 16 ? 3.389 -15.922 2.338 1 95.56 16 ALA B O 1
ATOM 720 N N . ASN B 1 17 ? 3.459 -15.617 4.586 1 93.75 17 ASN B N 1
ATOM 721 C CA . ASN B 1 17 ? 4.77 -14.977 4.652 1 93.75 17 ASN B CA 1
ATOM 722 C C . ASN B 1 17 ? 4.809 -13.695 3.824 1 93.75 17 ASN B C 1
ATOM 724 O O . ASN B 1 17 ? 5.773 -13.453 3.1 1 93.75 17 ASN B O 1
ATOM 728 N N . VAL B 1 18 ? 3.711 -12.992 3.887 1 92.88 18 VAL B N 1
ATOM 729 C CA . VAL B 1 18 ? 3.676 -11.695 3.225 1 92.88 18 VAL B CA 1
ATOM 730 C C . VAL B 1 18 ? 4.375 -10.648 4.094 1 92.88 18 VAL B C 1
ATOM 732 O O . VAL B 1 18 ? 3.971 -10.406 5.234 1 92.88 18 VAL B O 1
ATOM 735 N N . ASP B 1 19 ? 5.371 -10.008 3.559 1 88.94 19 ASP B N 1
ATOM 736 C CA . ASP B 1 19 ? 6.066 -8.961 4.297 1 88.94 19 ASP B CA 1
ATOM 737 C C . ASP B 1 19 ? 5.129 -7.805 4.621 1 88.94 19 ASP B C 1
ATOM 739 O O . ASP B 1 19 ? 4.145 -7.578 3.916 1 88.94 19 ASP B O 1
ATOM 743 N N . MET B 1 20 ? 5.43 -7.062 5.594 1 85.69 20 MET B N 1
ATOM 744 C CA . MET B 1 20 ? 4.594 -5.988 6.117 1 85.69 20 MET B CA 1
ATOM 745 C C . MET B 1 20 ? 4.285 -4.961 5.035 1 85.69 20 MET B C 1
ATOM 747 O O . MET B 1 20 ? 3.146 -4.504 4.914 1 85.69 20 MET B O 1
ATOM 751 N N . VAL B 1 21 ? 5.227 -4.703 4.195 1 87.56 21 VAL B N 1
ATOM 752 C CA . VAL B 1 21 ? 5.113 -3.598 3.25 1 87.56 21 VAL B CA 1
ATOM 753 C C . VAL B 1 21 ? 4.129 -3.971 2.141 1 87.56 21 VAL B C 1
ATOM 755 O O . VAL B 1 21 ? 3.58 -3.094 1.47 1 87.56 21 VAL B O 1
ATOM 758 N N . TRP B 1 22 ? 3.873 -5.262 2.033 1 92.12 22 TRP B N 1
ATOM 759 C CA . TRP B 1 22 ? 3.004 -5.75 0.97 1 92.12 22 TRP B CA 1
ATOM 760 C C . TRP B 1 22 ? 1.611 -6.066 1.508 1 92.12 22 TRP B C 1
ATOM 762 O O . TRP B 1 22 ? 0.755 -6.57 0.776 1 92.12 22 TRP B O 1
ATOM 772 N N . ARG B 1 23 ? 1.354 -5.688 2.777 1 90.25 23 ARG B N 1
ATOM 773 C CA . ARG B 1 23 ? 0.078 -5.992 3.414 1 90.25 23 ARG B CA 1
ATOM 774 C C . ARG B 1 23 ? -0.916 -4.852 3.225 1 90.25 23 ARG B C 1
ATOM 776 O O . ARG B 1 23 ? -1.41 -4.281 4.199 1 90.25 23 ARG B O 1
ATOM 783 N N . ASP B 1 24 ? -1.232 -4.586 2.018 1 92.31 24 ASP B N 1
ATOM 784 C CA . ASP B 1 24 ? -2.23 -3.572 1.688 1 92.31 24 ASP B CA 1
ATOM 785 C C . ASP B 1 24 ? -3.545 -4.215 1.253 1 92.31 24 ASP B C 1
ATOM 787 O O . ASP B 1 24 ? -3.77 -5.402 1.498 1 92.31 24 ASP B O 1
ATOM 791 N N . PHE B 1 25 ? -4.434 -3.445 0.713 1 93.56 25 PHE B N 1
ATOM 792 C CA . PHE B 1 25 ? -5.754 -3.895 0.291 1 93.56 25 PHE B CA 1
ATOM 793 C C . PHE B 1 25 ? -5.645 -5.055 -0.693 1 93.56 25 PHE B C 1
ATOM 795 O O . PHE B 1 25 ? -6.539 -5.898 -0.77 1 93.56 25 PHE B O 1
ATOM 802 N N . CYS B 1 26 ? -4.543 -5.16 -1.409 1 96.5 26 CYS B N 1
ATOM 803 C CA . CYS B 1 26 ? -4.395 -6.117 -2.5 1 96.5 26 CYS B CA 1
ATOM 804 C C . CYS B 1 26 ? -3.652 -7.363 -2.035 1 96.5 26 CYS B C 1
ATOM 806 O O . CYS B 1 26 ? -3.318 -8.234 -2.844 1 96.5 26 CYS B O 1
ATOM 808 N N . ALA B 1 27 ? -3.465 -7.531 -0.742 1 95.56 27 ALA B N 1
ATOM 809 C CA . ALA B 1 27 ? -2.672 -8.633 -0.203 1 95.56 27 ALA B CA 1
ATOM 810 C C . ALA B 1 27 ? -3.277 -9.984 -0.581 1 95.56 27 ALA B C 1
ATOM 812 O O . ALA B 1 27 ? -2.553 -10.938 -0.857 1 95.56 27 ALA B O 1
ATOM 813 N N . HIS B 1 28 ? -4.625 -10.086 -0.587 1 96.62 28 HIS B N 1
ATOM 814 C CA . HIS B 1 28 ? -5.273 -11.344 -0.919 1 96.62 28 HIS B CA 1
ATOM 815 C C . HIS B 1 28 ? -4.957 -11.773 -2.348 1 96.62 28 HIS B C 1
ATOM 817 O O . HIS B 1 28 ? -4.777 -12.961 -2.623 1 96.62 28 HIS B O 1
ATOM 823 N N . VAL B 1 29 ? -4.812 -10.812 -3.23 1 97.25 29 VAL B N 1
ATOM 824 C CA . VAL B 1 29 ? -4.48 -11.102 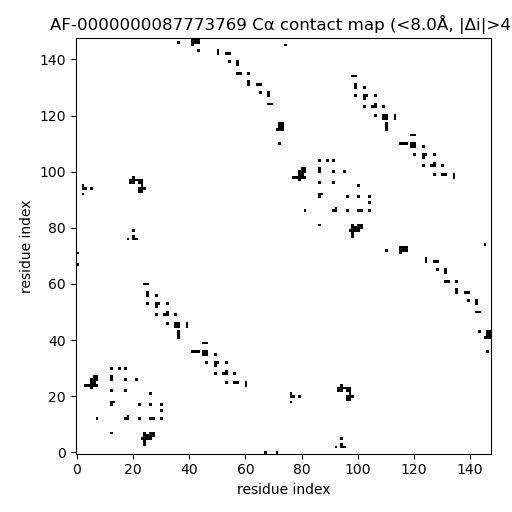-4.621 1 97.25 29 VAL B CA 1
ATOM 825 C C . VAL B 1 29 ? -3.01 -11.5 -4.727 1 97.25 29 VAL B C 1
ATOM 827 O O . VAL B 1 29 ? -2.66 -12.422 -5.473 1 97.25 29 VAL B O 1
ATOM 830 N N . LEU B 1 30 ? -2.166 -10.797 -3.951 1 96.19 30 LEU B N 1
ATOM 831 C CA . LEU B 1 30 ? -0.74 -11.109 -3.939 1 96.19 30 LEU B CA 1
ATOM 832 C C . LEU B 1 30 ? -0.499 -12.539 -3.469 1 96.19 30 LEU B C 1
ATOM 834 O O . LEU B 1 30 ? 0.354 -13.242 -4.016 1 96.19 30 LEU B O 1
ATOM 838 N N . ILE B 1 31 ? -1.199 -12.961 -2.439 1 96.88 31 ILE B N 1
ATOM 839 C CA . ILE B 1 31 ? -1.074 -14.312 -1.902 1 96.88 31 ILE B CA 1
ATOM 840 C C . ILE B 1 31 ? -1.383 -15.328 -2.996 1 96.88 31 ILE B C 1
ATOM 842 O O . ILE B 1 31 ? -0.655 -16.312 -3.16 1 96.88 31 ILE B O 1
ATOM 846 N N . LYS B 1 32 ? -2.461 -15.109 -3.766 1 97.38 32 LYS B N 1
ATOM 847 C CA . LYS B 1 32 ? -2.826 -15.992 -4.871 1 97.38 32 LYS B CA 1
ATOM 848 C C . LYS B 1 32 ? -1.731 -16.016 -5.934 1 97.38 32 LYS B C 1
ATOM 850 O O . LYS B 1 32 ? -1.398 -17.094 -6.457 1 97.38 32 LYS B O 1
ATOM 855 N N . LEU B 1 33 ? -1.222 -14.914 -6.273 1 97 33 LEU B N 1
ATOM 856 C CA . LEU B 1 33 ? -0.151 -14.805 -7.258 1 97 33 LEU B CA 1
ATOM 857 C C . LEU B 1 33 ? 1.086 -15.578 -6.805 1 97 33 LEU B C 1
ATOM 859 O O . LEU B 1 33 ? 1.646 -16.359 -7.57 1 97 33 LEU B O 1
ATOM 863 N N . ASN B 1 34 ? 1.509 -15.383 -5.582 1 95.56 34 ASN B N 1
ATOM 864 C CA . ASN B 1 34 ? 2.682 -16.062 -5.051 1 95.56 34 ASN B CA 1
ATOM 865 C C . ASN B 1 34 ? 2.465 -17.578 -4.98 1 95.56 34 ASN B C 1
ATOM 867 O O . ASN B 1 34 ? 3.395 -18.359 -5.215 1 95.56 34 ASN B O 1
ATOM 871 N N . ASP B 1 35 ? 1.241 -17.984 -4.586 1 96.5 35 ASP B N 1
ATOM 872 C CA . ASP B 1 35 ? 0.916 -19.406 -4.586 1 96.5 35 ASP B CA 1
ATOM 873 C C . ASP B 1 35 ? 1.063 -20.016 -5.984 1 96.5 35 ASP B C 1
ATOM 875 O O . ASP B 1 35 ? 1.667 -21.062 -6.152 1 96.5 35 ASP B O 1
ATOM 879 N N . CYS B 1 36 ? 0.483 -19.406 -7.004 1 97.31 36 CYS B N 1
ATOM 880 C CA . CYS B 1 36 ? 0.625 -19.844 -8.391 1 97.31 36 CYS B CA 1
ATOM 881 C C . CYS B 1 36 ? 2.094 -19.953 -8.773 1 97.31 36 CYS B C 1
ATOM 883 O O . CYS B 1 36 ? 2.502 -20.953 -9.391 1 97.31 36 CYS B O 1
ATOM 885 N N . ARG B 1 37 ? 2.914 -18.922 -8.414 1 95.69 37 ARG B N 1
ATOM 886 C CA . ARG B 1 37 ? 4.336 -18.891 -8.742 1 95.69 37 ARG B CA 1
ATOM 887 C C . ARG B 1 37 ? 5.055 -20.094 -8.141 1 95.69 37 ARG B C 1
ATOM 889 O O . ARG B 1 37 ? 5.828 -20.766 -8.82 1 95.69 37 ARG B O 1
ATOM 896 N N . ARG B 1 38 ? 4.711 -20.375 -6.91 1 94.94 38 ARG B N 1
ATOM 897 C CA . ARG B 1 38 ? 5.348 -21.516 -6.242 1 94.94 38 ARG B CA 1
ATOM 898 C C . ARG B 1 38 ? 4.961 -22.828 -6.914 1 94.94 38 ARG B C 1
ATOM 900 O O . ARG B 1 38 ? 5.824 -23.656 -7.191 1 94.94 38 ARG B O 1
ATOM 907 N N . LYS B 1 39 ? 3.754 -23 -7.203 1 96.56 39 LYS B N 1
ATOM 908 C CA . LYS B 1 39 ? 3.246 -24.234 -7.793 1 96.56 39 LYS B CA 1
ATOM 909 C C . LYS B 1 39 ? 3.791 -24.438 -9.203 1 96.56 39 LYS B C 1
ATOM 911 O O . LYS B 1 39 ? 3.943 -25.562 -9.664 1 96.56 39 LYS B O 1
ATOM 916 N N . SER B 1 40 ? 4.062 -23.391 -9.93 1 96 40 SER B N 1
ATOM 917 C CA . SER B 1 40 ? 4.539 -23.453 -11.305 1 96 40 SER B CA 1
ATOM 918 C C . SER B 1 40 ? 6.062 -23.359 -11.367 1 96 40 SER B C 1
ATOM 920 O O . SER B 1 40 ? 6.641 -23.297 -12.453 1 96 40 SER B O 1
ATOM 922 N N . LEU B 1 41 ? 6.793 -23.375 -10.25 1 95.12 41 LEU B N 1
ATOM 923 C CA . LEU B 1 41 ? 8.242 -23.25 -10.125 1 95.12 41 LEU B CA 1
ATOM 924 C C . LEU B 1 41 ? 8.742 -21.969 -10.805 1 95.12 41 LEU B C 1
ATOM 926 O O . LEU B 1 41 ? 9.734 -22 -11.531 1 95.12 41 LEU B O 1
ATOM 930 N N . TYR B 1 42 ? 7.961 -20.828 -10.602 1 90.81 42 TYR B N 1
ATOM 931 C CA . TYR B 1 42 ? 8.312 -19.453 -10.969 1 90.81 42 TYR B CA 1
ATOM 932 C C . TYR B 1 42 ? 8.445 -19.312 -12.477 1 90.81 42 TYR B C 1
ATOM 934 O O . TYR B 1 42 ? 9.359 -18.641 -12.969 1 90.81 42 TYR B O 1
ATOM 942 N N . VAL B 1 43 ? 7.59 -20.062 -13.195 1 91.31 43 VAL B N 1
ATOM 943 C CA . VAL B 1 43 ? 7.449 -19.828 -14.625 1 91.31 43 VAL B CA 1
ATOM 944 C C . VAL B 1 43 ? 6.523 -18.641 -14.875 1 91.31 43 VAL B C 1
ATOM 946 O O . VAL B 1 43 ? 5.312 -18.734 -14.648 1 91.31 43 VAL B O 1
ATOM 949 N N . PRO B 1 44 ? 6.988 -17.547 -15.406 1 87.25 44 PRO B N 1
ATOM 950 C CA . PRO B 1 44 ? 6.254 -16.281 -15.43 1 87.25 44 PRO B CA 1
ATOM 951 C C . PRO B 1 44 ? 4.961 -16.359 -16.234 1 87.25 44 PRO B C 1
ATOM 953 O O . PRO B 1 44 ? 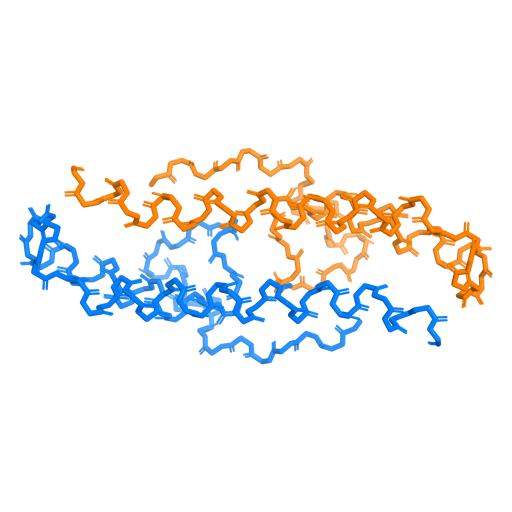3.945 -15.781 -15.844 1 87.25 44 PRO B O 1
ATOM 956 N N . TRP B 1 45 ? 4.918 -17.078 -17.328 1 93.62 45 TRP B N 1
ATOM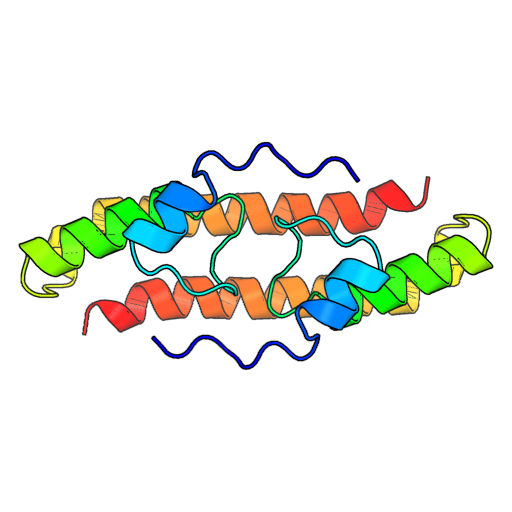 957 C CA . TRP B 1 45 ? 3.752 -17.062 -18.203 1 93.62 45 TRP B CA 1
ATOM 958 C C . TRP B 1 45 ? 2.65 -17.969 -17.672 1 93.62 45 TRP B C 1
ATOM 960 O O . TRP B 1 45 ? 1.501 -17.891 -18.109 1 93.62 45 TRP B O 1
ATOM 970 N N . LYS B 1 46 ? 2.941 -18.844 -16.719 1 95.81 46 LYS B N 1
ATOM 971 C CA . LYS B 1 46 ? 1.943 -19.75 -16.156 1 95.81 46 LYS B CA 1
ATOM 972 C C . LYS B 1 46 ? 1.046 -19.016 -15.164 1 95.81 46 LYS B C 1
ATOM 974 O O . LYS B 1 46 ? -0.028 -19.516 -14.812 1 95.81 46 LYS B O 1
ATOM 979 N N . CYS B 1 47 ? 1.428 -17.828 -14.734 1 97.31 47 CYS B N 1
ATOM 980 C CA . CYS B 1 47 ? 0.688 -17.109 -13.703 1 97.31 47 CYS B CA 1
ATOM 981 C C . CYS B 1 47 ? 0.338 -15.703 -14.164 1 97.31 47 CYS B C 1
ATOM 983 O O . CYS B 1 47 ? 0.193 -14.797 -13.344 1 97.31 47 CYS B O 1
ATOM 985 N N . GLU B 1 48 ? 0.177 -15.508 -15.484 1 96.5 48 GLU B N 1
ATOM 986 C CA . GLU B 1 48 ? -0.099 -14.188 -16.047 1 96.5 48 GLU B CA 1
ATOM 987 C C . GLU B 1 48 ? -1.442 -13.648 -15.555 1 96.5 48 GLU B C 1
ATOM 989 O O . GLU B 1 48 ? -1.589 -12.445 -15.32 1 96.5 48 GLU B O 1
ATOM 994 N N . HIS B 1 49 ? -2.408 -14.539 -15.469 1 97 49 HIS B N 1
ATOM 995 C CA . HIS B 1 49 ? -3.719 -14.094 -15.008 1 97 49 HIS B CA 1
ATOM 996 C C . HIS B 1 49 ? -3.645 -13.516 -13.602 1 97 49 HIS B C 1
ATOM 998 O O . HIS B 1 49 ? -4.109 -12.398 -13.352 1 97 49 HIS B O 1
ATOM 1004 N N . GLU B 1 50 ? -3.061 -14.273 -12.703 1 97.06 50 GLU B N 1
ATOM 1005 C CA . GLU B 1 50 ? -2.908 -13.805 -11.328 1 97.06 50 GLU B CA 1
ATOM 1006 C C . GLU B 1 50 ? -2.09 -12.516 -11.273 1 97.06 50 GLU B C 1
ATOM 1008 O O . GLU B 1 50 ? -2.387 -11.617 -10.477 1 97.06 50 GLU B O 1
ATOM 1013 N N . ARG B 1 51 ? -1.11 -12.391 -12.102 1 96.56 51 ARG B N 1
ATOM 1014 C CA . ARG B 1 51 ? -0.273 -11.195 -12.148 1 96.56 51 ARG B CA 1
ATOM 1015 C C . ARG B 1 51 ? -1.077 -9.977 -12.594 1 96.56 51 ARG B C 1
ATOM 1017 O O . ARG B 1 51 ? -0.997 -8.914 -11.969 1 96.56 51 ARG B O 1
ATOM 1024 N N . HIS B 1 52 ? -1.873 -10.133 -13.695 1 97.62 52 HIS B N 1
ATOM 1025 C CA . HIS B 1 52 ? -2.705 -9.039 -14.188 1 97.62 52 HIS B CA 1
ATOM 1026 C C . HIS B 1 52 ? -3.742 -8.625 -13.148 1 97.62 52 HIS B C 1
ATOM 1028 O O . HIS B 1 52 ? -4.031 -7.441 -12.992 1 97.62 52 HIS B O 1
ATOM 1034 N N . GLU B 1 53 ? -4.301 -9.57 -12.477 1 98 53 GLU B N 1
ATOM 1035 C CA . GLU B 1 53 ? -5.246 -9.242 -11.406 1 98 53 GLU B CA 1
ATOM 1036 C C . GLU B 1 53 ? -4.586 -8.406 -10.32 1 98 53 GLU B C 1
ATOM 1038 O O . GLU B 1 53 ? -5.18 -7.453 -9.812 1 98 53 GLU B O 1
ATOM 1043 N N . TYR B 1 54 ? -3.441 -8.711 -9.945 1 97.81 54 TYR B N 1
ATOM 1044 C CA . TYR B 1 54 ? -2.707 -7.961 -8.938 1 97.81 54 TYR B CA 1
ATOM 1045 C C . TYR B 1 54 ? -2.408 -6.547 -9.414 1 97.81 54 TYR B C 1
ATOM 1047 O O . TYR B 1 54 ? -2.602 -5.578 -8.672 1 97.81 54 TYR B O 1
ATOM 1055 N N . GLU B 1 55 ? -1.94 -6.422 -10.625 1 97.88 55 GLU B N 1
ATOM 1056 C CA . GLU B 1 55 ? -1.623 -5.113 -11.18 1 97.88 55 GLU B CA 1
ATOM 1057 C C . GLU B 1 55 ? -2.859 -4.219 -11.234 1 97.88 55 GLU B C 1
ATOM 1059 O O . GLU B 1 55 ? -2.791 -3.035 -10.891 1 97.88 55 GLU B O 1
ATOM 1064 N N . LYS B 1 56 ? -3.949 -4.812 -11.633 1 98.06 56 LYS B N 1
ATOM 1065 C CA . LYS B 1 56 ? -5.211 -4.078 -11.648 1 98.06 56 LYS B CA 1
ATOM 1066 C C . LYS B 1 56 ? -5.609 -3.635 -10.242 1 98.06 56 LYS B C 1
ATOM 1068 O O . LYS B 1 56 ? -6.039 -2.498 -10.047 1 98.06 56 LYS B O 1
ATOM 1073 N N . CYS B 1 57 ? -5.488 -4.512 -9.359 1 98.06 57 CYS B N 1
ATOM 1074 C CA . CYS B 1 57 ? -5.793 -4.191 -7.973 1 98.06 57 CYS B CA 1
ATOM 1075 C C . CYS B 1 57 ? -4.914 -3.053 -7.473 1 98.06 57 CYS B C 1
ATOM 1077 O O . CYS B 1 57 ? -5.402 -2.121 -6.828 1 98.06 57 CYS B O 1
ATOM 1079 N N . GLN B 1 58 ? -3.629 -3.121 -7.746 1 97.56 58 GLN B N 1
ATOM 1080 C CA . GLN B 1 58 ? -2.689 -2.088 -7.32 1 97.56 58 GLN B CA 1
ATOM 1081 C C . GLN B 1 58 ? -3.037 -0.74 -7.945 1 97.56 58 GLN B C 1
ATOM 1083 O O . GLN B 1 58 ? -2.898 0.302 -7.301 1 97.56 58 GLN B O 1
ATOM 1088 N N . TYR B 1 59 ? -3.48 -0.736 -9.133 1 97.81 59 TYR B N 1
ATOM 1089 C CA . TYR B 1 59 ? -3.885 0.503 -9.781 1 97.81 59 TYR B CA 1
ATOM 1090 C C . TYR B 1 59 ? -5.074 1.132 -9.07 1 97.81 59 TYR B C 1
ATOM 1092 O O . TYR B 1 59 ? -5.055 2.32 -8.742 1 97.81 59 TYR B O 1
ATOM 1100 N N . LYS B 1 60 ? -6.078 0.344 -8.836 1 96.81 60 LYS B N 1
ATOM 1101 C CA . LYS B 1 60 ? -7.273 0.827 -8.148 1 96.81 60 LYS B CA 1
ATOM 1102 C C . LYS B 1 60 ? -6.934 1.332 -6.75 1 96.81 60 LYS B C 1
ATOM 1104 O O . LYS B 1 60 ? -7.449 2.365 -6.316 1 96.81 60 LYS B O 1
ATOM 1109 N N . ASP B 1 61 ? -6.16 0.556 -6.07 1 95.19 61 ASP B N 1
ATOM 1110 C CA . ASP B 1 61 ? -5.777 0.946 -4.719 1 95.19 61 ASP B CA 1
ATOM 1111 C C . ASP B 1 61 ? -5.023 2.273 -4.723 1 95.19 61 ASP B C 1
ATOM 1113 O O . ASP B 1 61 ? -5.277 3.141 -3.883 1 95.19 61 ASP B O 1
ATOM 1117 N N . TYR B 1 62 ? -4.102 2.393 -5.652 1 96.5 62 TYR B N 1
ATOM 1118 C CA . TYR B 1 62 ? -3.344 3.633 -5.789 1 96.5 62 TYR B CA 1
ATOM 1119 C C . TYR B 1 62 ? -4.277 4.824 -5.969 1 96.5 62 TYR B C 1
ATOM 1121 O O . TYR B 1 62 ? -4.164 5.824 -5.258 1 96.5 62 TYR B O 1
ATOM 1129 N N . LYS B 1 63 ? -5.195 4.727 -6.879 1 96.56 63 LYS B N 1
ATOM 1130 C CA . LYS B 1 63 ? -6.129 5.812 -7.145 1 96.56 63 LYS B CA 1
ATOM 1131 C C . LYS B 1 63 ? -6.945 6.156 -5.898 1 96.56 63 LYS B C 1
ATOM 1133 O O . LYS B 1 63 ? -7.215 7.328 -5.633 1 96.56 63 LYS B O 1
ATOM 1138 N N . LYS B 1 64 ? -7.359 5.16 -5.16 1 94.06 64 LYS B N 1
ATOM 1139 C CA . LYS B 1 64 ? -8.141 5.375 -3.943 1 94.06 64 LYS B CA 1
ATOM 1140 C C . LYS B 1 64 ? -7.316 6.105 -2.887 1 94.06 64 LYS B C 1
ATOM 1142 O O . LYS B 1 64 ? -7.828 6.98 -2.188 1 94.06 64 LYS B O 1
ATOM 1147 N N . ARG B 1 65 ? -6.09 5.746 -2.777 1 94 65 ARG B N 1
ATOM 1148 C CA . ARG B 1 65 ? -5.219 6.371 -1.785 1 94 65 ARG B CA 1
ATOM 1149 C C . ARG B 1 65 ? -4.984 7.84 -2.109 1 94 65 ARG B C 1
ATOM 1151 O O . ARG B 1 65 ? -5.039 8.695 -1.222 1 94 65 ARG B O 1
ATOM 1158 N N . VAL B 1 66 ? -4.758 8.164 -3.33 1 95.25 66 VAL B N 1
ATOM 1159 C CA . VAL B 1 66 ? -4.559 9.547 -3.76 1 95.25 66 VAL B CA 1
ATOM 1160 C C . VAL B 1 66 ? -5.844 10.344 -3.543 1 95.25 66 VAL B C 1
ATOM 1162 O O . VAL B 1 66 ? -5.801 11.477 -3.061 1 95.25 66 VAL B O 1
ATOM 1165 N N . ALA B 1 67 ? -6.945 9.711 -3.854 1 93.06 67 ALA B N 1
ATOM 1166 C CA . ALA B 1 67 ? -8.234 10.359 -3.645 1 93.06 67 ALA B CA 1
ATOM 1167 C C . ALA B 1 67 ? -8.484 10.625 -2.162 1 93.06 67 ALA B C 1
ATOM 1169 O O . ALA B 1 67 ? -8.984 11.688 -1.79 1 93.06 67 ALA B O 1
ATOM 1170 N N . ALA B 1 68 ? -8.125 9.664 -1.342 1 89.75 68 ALA B N 1
ATOM 1171 C CA . ALA B 1 68 ? -8.32 9.789 0.1 1 89.75 68 ALA B CA 1
ATOM 1172 C C . ALA B 1 68 ? -7.484 10.93 0.671 1 89.75 68 ALA B C 1
ATOM 1174 O O . ALA B 1 68 ? -7.922 11.625 1.587 1 89.75 68 ALA B O 1
ATOM 1175 N N . ALA B 1 69 ? -6.301 11.047 0.159 1 90.81 69 ALA B N 1
ATOM 1176 C CA . ALA B 1 69 ? -5.41 12.117 0.612 1 90.81 69 ALA B CA 1
ATOM 1177 C C . ALA B 1 69 ? -6 13.484 0.302 1 90.81 69 ALA B C 1
ATOM 1179 O O . ALA B 1 69 ? -5.824 14.438 1.071 1 90.81 69 ALA B O 1
ATOM 1180 N N . LYS B 1 70 ? -6.711 13.539 -0.793 1 86.88 70 LYS B N 1
ATOM 1181 C CA . LYS B 1 70 ? -7.336 14.789 -1.196 1 86.88 70 LYS B CA 1
ATOM 1182 C C . LYS B 1 70 ? -8.586 15.07 -0.365 1 86.88 70 LYS B C 1
ATOM 1184 O O . LYS B 1 70 ? -8.883 16.234 -0.052 1 86.88 70 LYS B O 1
ATOM 1189 N N . GLU B 1 71 ? -9.445 13.992 -0.067 1 75.12 71 GLU B N 1
ATOM 1190 C CA . GLU B 1 71 ? -10.703 14.148 0.666 1 75.12 71 GLU B CA 1
ATOM 1191 C C . GLU B 1 71 ? -10.445 14.453 2.139 1 75.12 71 GLU B C 1
ATOM 1193 O O . GLU B 1 71 ? -11.219 15.172 2.773 1 75.12 71 GLU B O 1
ATOM 1198 N N . ALA B 1 72 ? -9.57 13.719 2.811 1 62.72 72 ALA B N 1
ATOM 1199 C CA . ALA B 1 72 ? -9.352 13.922 4.242 1 62.72 72 ALA B CA 1
ATOM 1200 C C . ALA B 1 72 ? -9.086 15.391 4.559 1 62.72 72 ALA B C 1
ATOM 1202 O O . ALA B 1 72 ? -9.102 15.789 5.723 1 62.72 72 ALA B O 1
ATOM 1203 N N . SER B 1 73 ? -8.867 16.359 3.645 1 52.91 73 SER B N 1
ATOM 1204 C CA . SER B 1 73 ? -8.852 17.812 3.861 1 52.91 73 SER B CA 1
ATOM 1205 C C . SER B 1 73 ? -10.242 18.328 4.223 1 52.91 73 SER B C 1
ATOM 1207 O O . SER B 1 73 ? -10.383 19.469 4.684 1 52.91 73 SER B O 1
ATOM 1209 N N . SER B 1 74 ? -11.258 17.562 3.936 1 48.28 74 SER B N 1
ATOM 1210 C CA . SER B 1 74 ? -12.539 18.188 4.25 1 48.28 74 SER B CA 1
ATOM 1211 C C . SER B 1 74 ? -13.062 17.719 5.602 1 48.28 74 SER B C 1
ATOM 1213 O O . SER B 1 74 ? -12.797 16.578 6.02 1 48.28 74 SER B O 1
#

Organism: Chlorella sorokiniana (NCBI:txid3076)